Protein AF-A0A963NU68-F1 (afdb_monomer)

Structure (mmCIF, N/CA/C/O backbone):
data_AF-A0A963NU68-F1
#
_entry.id   AF-A0A963NU68-F1
#
loop_
_atom_site.group_PDB
_atom_site.id
_atom_site.type_symbol
_atom_site.label_atom_id
_atom_site.label_alt_id
_atom_site.label_comp_id
_atom_site.label_asym_id
_atom_site.label_entity_id
_atom_site.label_seq_id
_atom_site.pdbx_PDB_ins_code
_atom_site.Cartn_x
_atom_site.Cartn_y
_atom_site.Cartn_z
_atom_site.occupancy
_atom_site.B_iso_or_equiv
_atom_site.auth_seq_id
_atom_site.auth_comp_id
_atom_site.auth_asym_id
_atom_site.auth_atom_id
_atom_site.pdbx_PDB_model_num
ATOM 1 N N . HIS A 1 1 ? -19.822 -10.393 13.405 1.00 90.38 1 HIS A N 1
ATOM 2 C CA . HIS A 1 1 ? -19.594 -8.930 13.449 1.00 90.38 1 HIS A CA 1
ATOM 3 C C . HIS A 1 1 ? -18.164 -8.535 13.069 1.00 90.38 1 HIS A C 1
ATOM 5 O O . HIS A 1 1 ? -18.022 -7.716 12.178 1.00 90.38 1 HIS A O 1
ATOM 11 N N . ALA A 1 2 ? -17.107 -9.131 13.642 1.00 97.81 2 ALA A N 1
ATOM 12 C CA . ALA A 1 2 ? -15.714 -8.756 13.329 1.00 97.81 2 ALA A CA 1
ATOM 13 C C . ALA A 1 2 ? -15.348 -8.779 11.826 1.00 97.81 2 ALA A C 1
ATOM 15 O O . ALA A 1 2 ? -14.789 -7.816 11.317 1.00 97.81 2 ALA A O 1
ATOM 16 N N . GLN A 1 3 ? -15.715 -9.840 11.097 1.00 98.31 3 GLN A N 1
ATOM 17 C CA . GLN A 1 3 ? -15.437 -9.948 9.653 1.00 98.31 3 GLN A CA 1
ATOM 18 C C . GLN A 1 3 ? -16.183 -8.897 8.818 1.00 98.31 3 GLN A C 1
ATOM 20 O O . GLN A 1 3 ? -15.649 -8.382 7.842 1.00 98.31 3 GLN A O 1
ATOM 25 N N . GLN A 1 4 ? -17.407 -8.553 9.223 1.00 98.44 4 GLN A N 1
ATOM 26 C CA . GLN A 1 4 ? -18.181 -7.494 8.582 1.00 98.44 4 GLN A CA 1
ATOM 27 C C . GLN A 1 4 ? -17.510 -6.130 8.791 1.00 98.44 4 GLN A C 1
ATOM 29 O O . GLN A 1 4 ? -17.322 -5.390 7.834 1.00 98.44 4 GLN A O 1
ATOM 34 N N . PHE A 1 5 ? -17.063 -5.846 10.018 1.00 98.62 5 PHE A N 1
ATOM 35 C CA . PHE A 1 5 ? -16.332 -4.623 10.351 1.00 98.62 5 PHE A CA 1
ATOM 36 C C . PHE A 1 5 ? -15.042 -4.467 9.530 1.00 98.62 5 PHE A C 1
ATOM 38 O O . PHE A 1 5 ? -14.821 -3.409 8.951 1.00 98.62 5 PHE A O 1
ATOM 45 N N . LEU A 1 6 ? -14.233 -5.532 9.414 1.00 98.56 6 LEU A N 1
ATOM 46 C CA . LEU A 1 6 ? -13.015 -5.532 8.588 1.00 98.56 6 LEU A CA 1
ATOM 47 C C . LEU A 1 6 ? -13.291 -5.215 7.112 1.00 98.56 6 LEU A C 1
ATOM 49 O O . LEU A 1 6 ? -12.448 -4.622 6.450 1.00 98.56 6 LEU A O 1
ATOM 53 N N . ARG A 1 7 ? -14.452 -5.631 6.595 1.00 98.38 7 ARG A N 1
ATOM 54 C CA . ARG A 1 7 ? -14.813 -5.462 5.186 1.00 98.38 7 ARG A CA 1
ATOM 55 C C . ARG A 1 7 ? -15.443 -4.104 4.881 1.00 98.38 7 ARG A C 1
ATOM 57 O O . ARG A 1 7 ? -15.221 -3.573 3.799 1.00 98.38 7 ARG A O 1
ATOM 64 N N . GLU A 1 8 ? -16.286 -3.596 5.774 1.00 98.62 8 GLU A N 1
ATOM 65 C CA . GLU A 1 8 ? -17.135 -2.429 5.499 1.00 98.62 8 GLU A CA 1
ATOM 66 C C . GLU A 1 8 ? -16.492 -1.095 5.901 1.00 98.62 8 GLU A C 1
ATOM 68 O O . GLU A 1 8 ? -16.850 -0.055 5.349 1.00 98.62 8 GLU A O 1
ATOM 73 N N . VAL A 1 9 ? -15.532 -1.096 6.831 1.00 98.56 9 VAL A N 1
ATOM 74 C CA . VAL A 1 9 ? -14.811 0.123 7.219 1.00 98.56 9 VAL A CA 1
ATOM 75 C C . VAL A 1 9 ? -13.695 0.410 6.212 1.00 98.56 9 VAL A C 1
ATOM 77 O O . VAL A 1 9 ? -12.649 -0.227 6.225 1.00 98.56 9 VAL A O 1
ATOM 80 N N . ASP A 1 10 ? -13.893 1.402 5.347 1.00 98.50 10 ASP A N 1
ATOM 81 C CA . ASP A 1 10 ? -12.936 1.783 4.296 1.00 98.50 10 ASP A CA 1
ATOM 82 C C . ASP A 1 10 ? -11.848 2.756 4.801 1.00 98.50 10 ASP A C 1
ATOM 84 O O . ASP A 1 10 ? -11.747 3.903 4.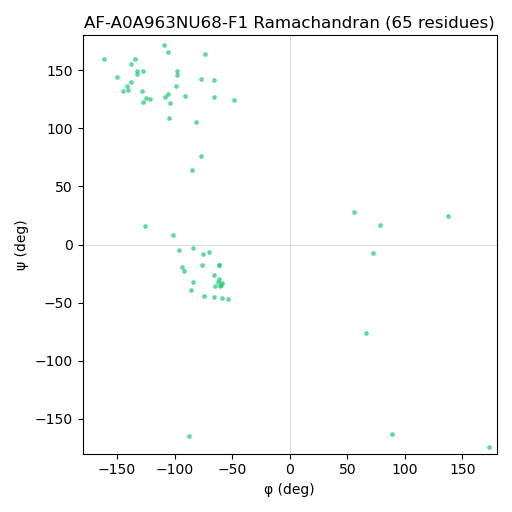359 1.00 98.50 10 ASP A O 1
ATOM 88 N N . SER A 1 11 ? -11.019 2.292 5.737 1.00 98.56 11 SER A N 1
ATOM 89 C CA . SER A 1 11 ? -9.861 3.024 6.279 1.00 98.56 11 SER A CA 1
ATOM 90 C C . SER A 1 11 ? -8.537 2.469 5.745 1.00 98.56 11 SER A C 1
ATOM 92 O O . SER A 1 11 ? -8.479 1.368 5.206 1.00 98.56 11 SER A O 1
ATOM 94 N N . ALA A 1 12 ? -7.442 3.213 5.927 1.00 98.50 12 ALA A N 1
ATOM 95 C CA . ALA A 1 12 ? -6.101 2.743 5.563 1.00 98.50 12 ALA A CA 1
ATOM 96 C C . ALA A 1 12 ? -5.624 1.539 6.402 1.00 98.50 12 ALA A C 1
ATOM 98 O O . ALA A 1 12 ? -4.814 0.735 5.950 1.00 98.50 12 ALA A O 1
ATOM 99 N N . SER A 1 13 ? -6.146 1.398 7.620 1.00 98.75 13 SER A N 1
ATOM 100 C CA . SER A 1 13 ? -5.905 0.258 8.502 1.00 98.75 13 SER A CA 1
ATOM 101 C C . SER A 1 13 ? -7.171 -0.039 9.299 1.00 98.75 13 SER A C 1
ATOM 103 O O . SER A 1 13 ? -7.772 0.875 9.866 1.00 98.75 13 SER A O 1
ATOM 105 N N . VAL A 1 14 ? -7.582 -1.307 9.346 1.00 98.69 14 VAL A N 1
ATOM 106 C CA . VAL A 1 14 ? -8.751 -1.771 10.107 1.00 98.69 14 VAL A CA 1
ATOM 107 C C . VAL A 1 14 ? -8.317 -2.935 10.983 1.00 98.69 14 VAL A C 1
ATOM 109 O O . VAL A 1 14 ? -7.633 -3.845 10.523 1.00 98.69 14 VAL A O 1
ATOM 112 N N . MET A 1 15 ? -8.691 -2.896 12.258 1.00 98.75 15 MET A N 1
ATOM 113 C CA . MET A 1 15 ? -8.198 -3.827 13.271 1.00 98.75 15 MET A CA 1
ATOM 114 C C . MET A 1 15 ? -9.348 -4.389 14.098 1.00 98.75 15 MET A C 1
ATOM 116 O O . MET A 1 15 ? -10.347 -3.714 14.335 1.00 98.75 15 MET A O 1
ATOM 120 N N . VAL A 1 16 ? -9.184 -5.620 14.578 1.00 98.56 16 VAL A N 1
ATOM 121 C CA . VAL A 1 16 ? -10.101 -6.275 15.516 1.00 98.56 16 VAL A CA 1
ATOM 122 C C . VAL A 1 16 ? -9.288 -6.713 16.724 1.00 98.56 16 VAL A C 1
ATOM 124 O O . VAL A 1 16 ? -8.302 -7.424 16.568 1.00 98.56 16 VAL A O 1
ATOM 127 N N . ASN A 1 17 ? -9.713 -6.306 17.922 1.00 98.25 17 ASN A N 1
ATOM 128 C CA . ASN A 1 17 ? -9.055 -6.642 19.192 1.00 98.25 17 ASN A CA 1
ATOM 129 C C . ASN A 1 17 ? -7.562 -6.253 19.260 1.00 98.25 17 ASN A C 1
ATOM 131 O O . ASN A 1 17 ? -6.798 -6.865 20.001 1.00 98.25 17 ASN A O 1
ATOM 135 N N . ALA A 1 18 ? -7.160 -5.222 18.516 1.00 98.50 18 ALA A N 1
ATOM 136 C CA . ALA A 1 18 ? -5.835 -4.615 18.575 1.00 98.50 18 ALA A CA 1
ATOM 137 C C . ALA A 1 18 ? -5.973 -3.088 18.640 1.00 98.50 18 ALA A C 1
ATOM 139 O O . ALA A 1 18 ? -6.921 -2.516 18.097 1.00 98.50 18 ALA A O 1
ATOM 140 N N . SER A 1 19 ? -5.046 -2.433 19.340 1.00 98.62 19 SER A N 1
ATOM 141 C CA . SER A 1 19 ? -5.027 -0.972 19.464 1.00 98.62 19 SER A CA 1
ATOM 142 C C . SER A 1 19 ? -4.756 -0.312 18.114 1.00 98.62 19 SER A C 1
ATOM 144 O O . SER A 1 19 ? -3.871 -0.743 17.382 1.00 98.62 19 SER A O 1
ATOM 146 N N . THR A 1 20 ? -5.422 0.806 17.826 1.00 98.44 20 THR A N 1
ATOM 147 C CA . THR A 1 20 ? -5.152 1.608 16.620 1.00 98.44 20 THR A CA 1
ATOM 148 C C . THR A 1 20 ? -3.724 2.156 16.571 1.00 98.44 20 THR A C 1
ATOM 150 O O . THR A 1 20 ? -3.244 2.513 15.500 1.00 98.44 20 THR A O 1
ATOM 153 N N . ARG A 1 21 ? -3.012 2.182 17.710 1.00 98.25 21 ARG A N 1
ATOM 154 C CA . ARG A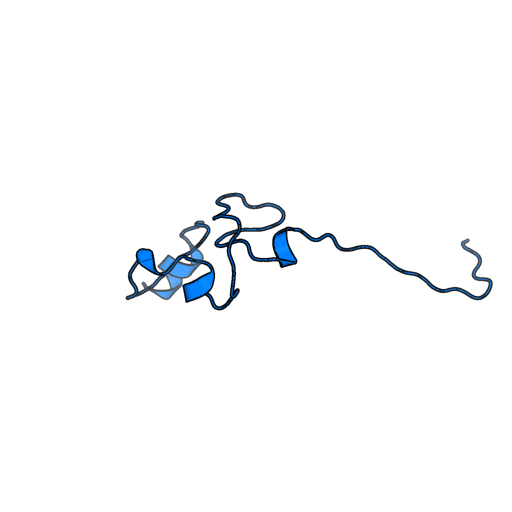 1 21 ? -1.598 2.576 17.786 1.00 98.25 21 ARG A CA 1
ATOM 155 C C . ARG A 1 21 ? -0.648 1.681 16.987 1.00 98.25 21 ARG A C 1
ATOM 157 O O . ARG A 1 21 ? 0.450 2.142 16.708 1.00 98.25 21 ARG A O 1
ATOM 164 N N . PHE A 1 22 ? -1.069 0.470 16.615 1.00 98.56 22 PHE A N 1
ATOM 165 C CA . PHE A 1 22 ? -0.281 -0.444 15.784 1.00 98.56 22 PHE A CA 1
ATOM 166 C C . PHE A 1 22 ? -0.240 -0.056 14.298 1.00 98.56 22 PHE A C 1
ATOM 168 O O . PHE A 1 22 ? 0.468 -0.703 13.541 1.00 98.56 22 PHE A O 1
ATOM 175 N N . ALA A 1 23 ? -1.013 0.940 13.845 1.00 98.62 23 ALA A N 1
ATOM 176 C CA . ALA A 1 23 ? -0.982 1.403 12.455 1.00 98.62 23 ALA A CA 1
ATOM 177 C C . ALA A 1 23 ? 0.258 2.284 12.230 1.00 98.62 23 ALA A C 1
ATOM 179 O O . ALA A 1 23 ? 0.159 3.509 12.226 1.00 98.62 23 ALA A O 1
ATOM 180 N N . ASP A 1 24 ? 1.412 1.631 12.127 1.00 98.69 24 ASP A N 1
ATOM 181 C CA . ASP A 1 24 ? 2.752 2.214 12.050 1.00 98.69 24 ASP A CA 1
ATOM 182 C C . ASP A 1 24 ? 3.669 1.285 11.238 1.00 98.69 24 ASP A C 1
ATOM 184 O O . ASP A 1 24 ? 3.545 0.059 11.311 1.00 98.69 24 ASP A O 1
ATOM 188 N N . GLY A 1 25 ? 4.586 1.846 10.447 1.00 98.44 25 GLY A N 1
ATOM 189 C CA . GLY A 1 25 ? 5.432 1.061 9.546 1.00 98.44 25 GLY A CA 1
ATOM 190 C C . GLY A 1 25 ? 6.363 0.058 10.227 1.00 98.44 25 GLY A C 1
ATOM 191 O O . GLY A 1 25 ? 6.602 -1.009 9.658 1.00 98.44 25 GLY A O 1
ATOM 192 N N . PHE A 1 26 ? 6.861 0.322 11.438 1.00 98.31 26 PHE A N 1
ATOM 193 C CA . PHE A 1 26 ? 7.665 -0.666 12.166 1.00 98.31 26 PHE A CA 1
ATOM 194 C C . PHE A 1 26 ? 6.799 -1.791 12.722 1.00 98.31 26 PHE A C 1
ATOM 196 O O . PHE A 1 26 ? 7.143 -2.960 12.548 1.00 98.31 26 PHE A O 1
ATOM 203 N N . GLU A 1 27 ? 5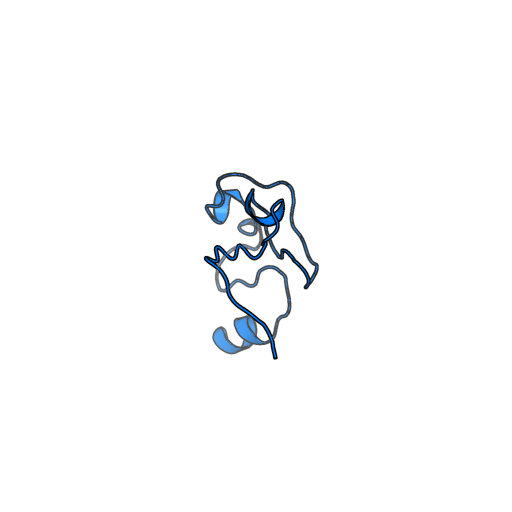.655 -1.453 13.315 1.00 98.62 27 GLU A N 1
ATOM 204 C CA . GLU A 1 27 ? 4.688 -2.437 13.817 1.00 98.62 27 GLU A CA 1
ATOM 205 C C . GLU A 1 27 ? 4.143 -3.335 12.689 1.00 98.62 27 GLU A C 1
ATOM 207 O O . GLU A 1 27 ? 3.837 -4.506 12.909 1.00 98.62 27 GLU A O 1
ATOM 212 N N . TYR A 1 28 ? 4.070 -2.816 11.457 1.00 98.38 28 TYR A N 1
ATOM 213 C CA . TYR A 1 28 ? 3.668 -3.567 10.259 1.00 98.38 28 TYR A CA 1
ATOM 214 C C . TYR A 1 28 ? 4.815 -4.351 9.603 1.00 98.38 28 TYR A C 1
ATOM 216 O O . TYR A 1 28 ? 4.586 -5.074 8.634 1.00 98.38 28 TYR A O 1
ATOM 224 N N . GLY A 1 29 ? 6.044 -4.243 10.116 1.00 98.44 29 GLY A N 1
ATOM 225 C CA . GLY A 1 29 ? 7.202 -4.974 9.600 1.00 98.44 29 GLY A CA 1
ATOM 226 C C . GLY A 1 29 ? 7.823 -4.384 8.329 1.00 98.44 29 GLY A C 1
ATOM 227 O O . GLY A 1 29 ? 8.602 -5.065 7.669 1.00 98.44 29 GLY A O 1
ATOM 228 N N . LEU A 1 30 ? 7.524 -3.124 7.989 1.00 98.12 30 LEU A N 1
ATOM 229 C CA . LEU A 1 30 ? 8.109 -2.429 6.833 1.00 98.12 30 LEU A CA 1
ATOM 230 C C . LEU A 1 30 ? 9.556 -1.975 7.084 1.00 98.12 30 LEU A C 1
ATOM 232 O O . LEU A 1 30 ? 10.277 -1.648 6.143 1.00 98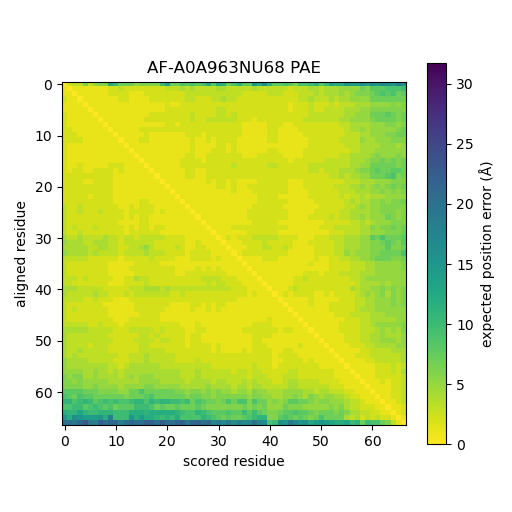.12 30 LEU A O 1
ATOM 236 N N . GLY A 1 31 ? 9.980 -1.917 8.351 1.00 97.69 31 GLY A N 1
ATOM 237 C CA . GLY A 1 31 ? 11.335 -1.535 8.772 1.00 97.69 31 GLY A CA 1
ATOM 238 C C . GLY A 1 31 ? 11.676 -0.046 8.621 1.00 97.69 31 GLY A C 1
ATOM 239 O O . GLY A 1 31 ? 12.732 0.382 9.080 1.00 97.69 31 GLY A O 1
ATOM 240 N N . ALA A 1 32 ? 10.799 0.738 7.994 1.00 96.75 32 ALA A N 1
ATOM 241 C CA . ALA A 1 32 ? 10.835 2.191 7.913 1.00 96.75 32 ALA A CA 1
ATOM 242 C C . ALA A 1 32 ? 9.448 2.718 7.515 1.00 96.75 32 ALA A C 1
ATOM 244 O O . ALA A 1 32 ? 8.650 1.998 6.911 1.00 96.75 32 ALA A O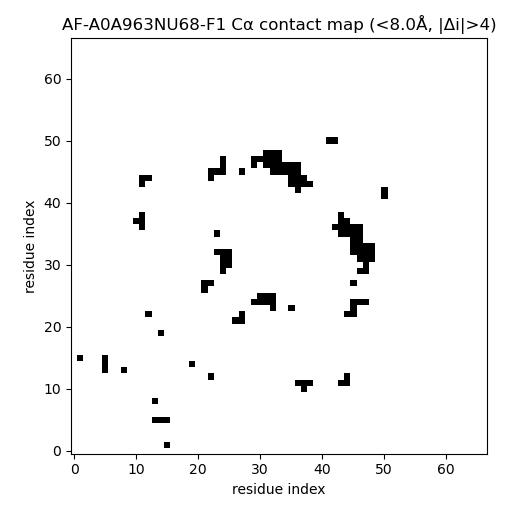 1
ATOM 245 N N . GLU A 1 33 ? 9.194 3.994 7.790 1.00 98.31 33 GLU A N 1
ATOM 246 C CA . GLU A 1 33 ? 8.007 4.702 7.318 1.00 98.31 33 GLU A CA 1
ATOM 247 C C . GLU A 1 33 ? 8.386 6.132 6.907 1.00 98.31 33 GLU A C 1
ATOM 249 O O . GLU A 1 33 ? 9.089 6.818 7.650 1.00 98.31 33 GLU A O 1
ATOM 254 N N . ILE A 1 34 ? 7.933 6.589 5.732 1.00 98.06 34 ILE A N 1
ATOM 255 C CA . ILE A 1 34 ? 8.004 8.015 5.353 1.00 98.06 34 ILE A CA 1
ATOM 256 C C . ILE A 1 34 ? 6.815 8.809 5.915 1.00 98.06 34 ILE A C 1
ATOM 258 O O . ILE A 1 34 ? 6.936 9.986 6.247 1.00 98.06 34 ILE A O 1
ATOM 262 N N . GLY A 1 35 ? 5.667 8.148 6.020 1.00 98.25 35 GLY A N 1
ATOM 263 C CA . GLY A 1 35 ? 4.453 8.605 6.678 1.00 98.25 35 GLY A CA 1
ATOM 264 C C . GLY A 1 35 ? 3.301 7.626 6.440 1.00 98.25 35 GLY A C 1
ATOM 265 O O . GLY A 1 35 ? 3.471 6.582 5.802 1.00 98.25 35 GLY A O 1
ATOM 266 N N . ILE A 1 36 ? 2.108 7.999 6.902 1.00 98.62 36 ILE A N 1
ATOM 267 C CA . ILE A 1 36 ? 0.874 7.228 6.717 1.00 98.62 36 ILE A CA 1
ATOM 268 C C . ILE A 1 36 ? 0.028 7.887 5.627 1.00 98.62 36 ILE A C 1
ATOM 270 O O . ILE A 1 36 ? -0.384 9.040 5.762 1.00 98.62 36 ILE A O 1
ATOM 274 N N . SER A 1 37 ? -0.278 7.137 4.569 1.00 98.62 37 SER A N 1
ATOM 275 C CA . SER A 1 37 ? -1.207 7.567 3.523 1.00 98.62 37 SER A CA 1
ATOM 276 C C . SER A 1 37 ? -2.635 7.133 3.851 1.00 98.62 37 SER A C 1
ATOM 278 O O . SER A 1 37 ? -2.902 5.952 4.097 1.00 98.62 37 SER A O 1
ATOM 280 N N . THR A 1 38 ? -3.576 8.077 3.819 1.00 98.56 38 THR A N 1
ATOM 281 C CA . THR A 1 38 ? -5.021 7.804 3.922 1.00 98.56 38 THR A CA 1
ATOM 282 C C . THR A 1 38 ? -5.712 7.715 2.559 1.00 98.56 38 THR A C 1
ATOM 284 O O . THR A 1 38 ? -6.890 7.351 2.499 1.00 98.56 38 THR A O 1
ATOM 287 N N . ASP A 1 39 ? -4.980 7.989 1.476 1.00 98.31 39 ASP A N 1
ATOM 288 C CA . ASP A 1 39 ? -5.483 7.968 0.107 1.00 98.31 39 ASP A CA 1
ATOM 289 C C . ASP A 1 39 ? -5.720 6.547 -0.412 1.00 98.31 39 ASP A C 1
ATOM 291 O O . ASP A 1 39 ? -5.254 5.552 0.141 1.00 98.31 39 ASP A O 1
ATOM 295 N N . LYS A 1 40 ? -6.481 6.442 -1.505 1.00 98.12 40 LYS A N 1
ATOM 296 C CA . LYS A 1 40 ? -6.801 5.158 -2.153 1.00 98.12 40 LYS A CA 1
ATOM 297 C C . LYS A 1 40 ? -5.850 4.786 -3.286 1.00 98.12 40 LYS A C 1
ATOM 299 O O . LYS A 1 40 ? -5.822 3.629 -3.693 1.00 98.12 40 LYS A O 1
ATOM 304 N N . PHE A 1 41 ? -5.131 5.759 -3.835 1.00 98.00 41 PHE A N 1
ATOM 305 C CA . PHE A 1 41 ? -4.277 5.566 -5.001 1.00 98.00 41 PHE A CA 1
ATOM 306 C C . PHE A 1 41 ? -2.817 5.362 -4.582 1.00 98.00 41 PHE A C 1
ATOM 308 O O . PHE A 1 41 ? -2.373 5.945 -3.598 1.00 98.00 41 PHE A O 1
ATOM 315 N N . HIS A 1 42 ? -2.067 4.586 -5.373 1.00 97.88 42 HIS A N 1
ATOM 316 C CA . HIS A 1 42 ? -0.630 4.321 -5.212 1.00 97.88 42 HIS A CA 1
ATOM 317 C C . HIS A 1 42 ? -0.240 3.528 -3.953 1.00 97.88 42 HIS A C 1
ATOM 319 O O . HIS A 1 42 ? 0.029 2.335 -4.058 1.00 97.88 42 HIS A O 1
ATOM 325 N N . ALA A 1 43 ? -0.235 4.158 -2.778 1.00 98.06 43 ALA A N 1
ATOM 326 C CA . ALA A 1 43 ? 0.139 3.540 -1.505 1.00 98.06 43 ALA A CA 1
ATOM 327 C C . ALA A 1 43 ? -0.834 3.973 -0.398 1.00 98.06 43 ALA A C 1
ATOM 329 O O . ALA A 1 43 ? -1.231 5.139 -0.345 1.00 98.06 43 ALA A O 1
ATOM 330 N N . ARG A 1 44 ? -1.217 3.045 0.490 1.00 98.50 44 ARG A N 1
ATOM 331 C CA . ARG A 1 44 ? -2.228 3.256 1.540 1.00 98.50 44 ARG A CA 1
ATOM 332 C C . ARG A 1 44 ? -1.827 2.552 2.836 1.00 98.50 44 ARG A C 1
ATOM 334 O O . ARG A 1 44 ? -1.424 1.394 2.797 1.00 98.50 44 ARG A O 1
ATOM 341 N N . GLY A 1 45 ? -1.985 3.236 3.967 1.00 98.69 45 GLY A N 1
ATOM 342 C CA . GLY A 1 45 ? -1.450 2.815 5.266 1.00 98.69 45 GLY A CA 1
ATOM 343 C C . GLY A 1 45 ? -0.033 3.351 5.494 1.00 98.69 45 GLY A C 1
ATOM 344 O O . GLY A 1 45 ? 0.370 4.293 4.806 1.00 98.69 45 GLY A O 1
ATOM 345 N N . PRO A 1 46 ? 0.712 2.786 6.457 1.00 98.69 46 PRO A N 1
ATOM 346 C CA . PRO A 1 46 ? 2.150 2.997 6.586 1.00 98.69 46 PRO A CA 1
ATOM 347 C C . PRO A 1 46 ? 2.891 2.812 5.261 1.00 98.69 46 PRO A C 1
ATOM 349 O O . PRO A 1 46 ? 2.769 1.769 4.615 1.00 98.69 46 PRO A O 1
ATOM 352 N N . VAL A 1 47 ? 3.648 3.822 4.835 1.00 98.75 47 VAL A N 1
ATOM 353 C CA . VAL A 1 47 ? 4.354 3.805 3.549 1.00 98.75 47 VAL A CA 1
ATOM 354 C C . VAL A 1 47 ? 5.844 3.556 3.770 1.00 98.75 47 VAL A C 1
ATOM 356 O O . VAL A 1 47 ? 6.571 4.424 4.253 1.00 98.75 47 VAL A O 1
ATOM 359 N N . GLY A 1 48 ? 6.297 2.359 3.393 1.00 98.06 48 GLY A N 1
ATOM 360 C CA . GLY A 1 48 ? 7.712 1.981 3.357 1.00 98.06 48 GLY A CA 1
ATOM 361 C C . GLY A 1 48 ? 8.393 2.340 2.030 1.00 98.06 48 GLY A C 1
ATOM 362 O O . GLY A 1 48 ? 7.858 3.090 1.212 1.00 98.06 48 GLY A O 1
ATOM 363 N N . ILE A 1 49 ? 9.575 1.765 1.785 1.00 98.00 49 ILE A N 1
ATOM 364 C CA . ILE A 1 49 ? 10.396 2.095 0.606 1.00 98.00 49 ILE A CA 1
ATOM 365 C C . ILE A 1 49 ? 9.687 1.812 -0.727 1.00 98.00 49 ILE A C 1
ATOM 367 O O . ILE A 1 49 ? 9.845 2.582 -1.670 1.00 98.00 49 ILE A O 1
ATOM 371 N N . GLU A 1 50 ? 8.861 0.764 -0.800 1.00 98.12 50 GLU A N 1
ATOM 372 C CA . GLU A 1 50 ? 8.117 0.406 -2.015 1.00 98.12 50 GLU A CA 1
ATOM 373 C C . GLU A 1 50 ? 7.171 1.522 -2.472 1.00 98.12 50 GLU A C 1
ATOM 375 O O . GLU A 1 50 ? 7.056 1.775 -3.672 1.00 98.12 50 GLU A O 1
ATOM 380 N N . GLY A 1 51 ? 6.565 2.260 -1.537 1.00 97.88 51 GLY A N 1
ATOM 381 C CA . GLY A 1 51 ? 5.693 3.389 -1.860 1.00 97.88 51 GLY A CA 1
ATOM 382 C C . GLY A 1 51 ? 6.426 4.602 -2.438 1.00 97.88 51 GLY A C 1
ATOM 383 O O . GLY A 1 51 ? 5.782 5.544 -2.887 1.00 97.88 51 GLY A O 1
ATOM 384 N N . LEU A 1 52 ? 7.760 4.586 -2.475 1.00 98.19 52 LEU A N 1
ATOM 385 C CA . LEU A 1 52 ? 8.591 5.586 -3.153 1.00 98.19 52 LEU A CA 1
ATOM 386 C C . LEU A 1 52 ? 9.112 5.090 -4.511 1.00 98.19 52 LEU A C 1
ATOM 388 O O . LEU A 1 52 ? 9.954 5.740 -5.131 1.00 98.19 52 LEU A O 1
ATOM 392 N N . THR A 1 53 ? 8.630 3.939 -4.980 1.00 98.44 53 THR A N 1
ATOM 393 C CA . THR A 1 53 ? 9.017 3.352 -6.265 1.00 98.44 53 THR A CA 1
ATOM 394 C C . THR A 1 53 ? 7.883 3.430 -7.285 1.00 98.44 53 THR A C 1
ATOM 396 O O . THR A 1 53 ? 6.757 3.818 -6.979 1.00 98.44 53 THR A O 1
ATOM 399 N N . SER A 1 54 ? 8.189 3.074 -8.531 1.00 98.50 54 SER A N 1
ATOM 400 C CA . SER A 1 54 ? 7.206 2.912 -9.599 1.00 98.5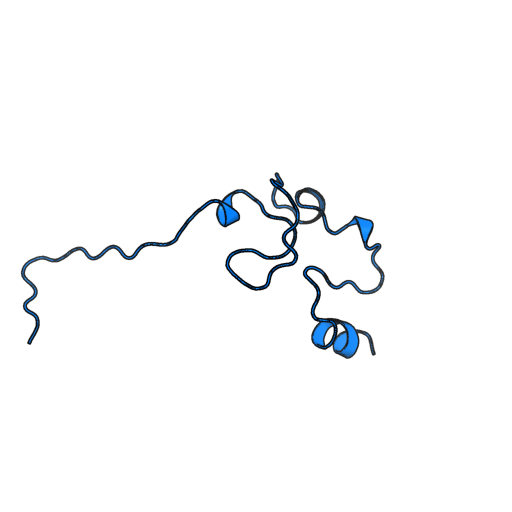0 54 SER A CA 1
ATOM 401 C C . SER A 1 54 ? 7.539 1.661 -10.406 1.00 98.50 54 SER A C 1
ATOM 403 O O . SER A 1 54 ? 8.692 1.224 -10.449 1.00 98.50 54 SER A O 1
ATOM 405 N N . LEU A 1 55 ? 6.529 1.084 -11.049 1.00 98.50 55 LEU A N 1
ATOM 406 C CA . LEU A 1 55 ? 6.669 -0.099 -11.889 1.00 98.50 55 LEU A CA 1
ATOM 407 C C . LEU A 1 55 ? 6.754 0.320 -13.357 1.00 98.50 55 LEU A C 1
ATOM 409 O O . LEU A 1 55 ? 5.981 1.153 -13.828 1.00 98.50 55 LEU A O 1
ATOM 413 N N . LYS A 1 56 ? 7.681 -0.289 -14.100 1.00 98.19 56 LYS A N 1
ATOM 414 C CA . LYS A 1 56 ? 7.809 -0.108 -15.551 1.00 98.19 56 LYS A CA 1
ATOM 415 C C . LYS A 1 56 ? 7.817 -1.455 -16.258 1.00 98.19 56 LYS A C 1
ATOM 417 O O . LYS A 1 56 ? 8.332 -2.435 -15.725 1.00 98.19 56 LYS A O 1
ATOM 422 N N . TYR A 1 57 ? 7.312 -1.475 -17.486 1.00 98.00 57 TYR A N 1
ATOM 423 C CA . TYR A 1 57 ? 7.477 -2.621 -18.371 1.00 98.00 57 TYR A CA 1
ATOM 424 C C . TYR A 1 57 ? 8.883 -2.631 -18.967 1.00 98.00 57 TYR A C 1
ATOM 426 O O . TYR A 1 57 ? 9.439 -1.586 -19.310 1.00 98.00 57 TYR A O 1
ATOM 434 N N . VAL A 1 58 ? 9.440 -3.828 -19.105 1.00 97.88 58 VAL A N 1
ATOM 435 C CA . VAL A 1 58 ? 10.687 -4.077 -19.823 1.00 97.88 58 VAL A CA 1
ATOM 436 C C . VAL A 1 58 ? 10.397 -5.176 -20.833 1.00 97.88 58 VAL A C 1
ATOM 438 O O . VAL A 1 58 ? 9.939 -6.250 -20.455 1.00 97.88 58 VAL A O 1
ATOM 441 N N . VAL A 1 59 ? 10.635 -4.887 -22.111 1.00 97.44 59 VAL A N 1
ATOM 442 C CA . VAL A 1 59 ? 10.488 -5.844 -23.211 1.00 97.44 59 VAL A CA 1
ATOM 443 C C . VAL A 1 59 ? 11.839 -5.952 -23.898 1.00 97.44 59 VAL A C 1
ATOM 445 O O . VAL A 1 59 ? 12.418 -4.938 -24.285 1.00 97.44 59 VAL A O 1
ATOM 448 N N . LEU A 1 60 ? 12.344 -7.176 -24.004 1.00 97.75 60 LEU A N 1
ATOM 449 C CA . LEU A 1 60 ? 13.553 -7.511 -24.748 1.00 97.75 60 LEU A CA 1
ATOM 450 C C . LEU A 1 60 ? 13.110 -8.273 -25.991 1.00 97.75 60 LEU A C 1
ATOM 452 O O . LEU A 1 60 ? 12.342 -9.225 -25.864 1.00 97.75 60 LEU A O 1
ATOM 456 N N . GLY A 1 61 ? 13.551 -7.818 -27.158 1.00 96.62 61 GLY A N 1
ATOM 457 C CA . GLY A 1 61 ? 13.128 -8.356 -28.443 1.00 96.62 61 GLY A CA 1
ATOM 458 C C . GLY A 1 61 ? 14.299 -8.577 -29.390 1.00 96.62 61 GLY A C 1
ATOM 459 O O . GLY A 1 61 ? 15.362 -7.975 -29.219 1.00 96.62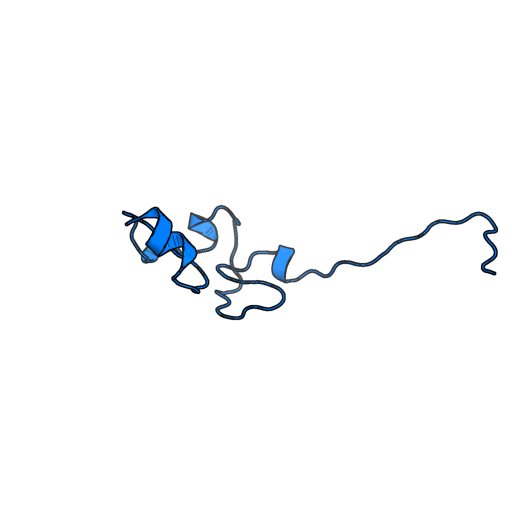 61 GLY A O 1
ATOM 460 N N . GLU A 1 62 ? 14.087 -9.434 -30.385 1.00 96.88 62 GLU A N 1
ATOM 461 C CA . GLU A 1 62 ? 15.083 -9.831 -31.390 1.00 96.88 62 GLU A CA 1
ATOM 462 C C . GLU A 1 62 ? 14.609 -9.624 -32.841 1.00 96.88 62 GLU A C 1
ATOM 464 O O . GLU A 1 62 ? 15.217 -10.136 -33.779 1.00 96.88 62 GLU A O 1
ATOM 469 N N . GLY A 1 63 ? 13.548 -8.840 -33.060 1.00 96.38 63 GLY A N 1
ATOM 470 C CA . GLY A 1 63 ? 13.099 -8.468 -34.412 1.00 96.38 63 G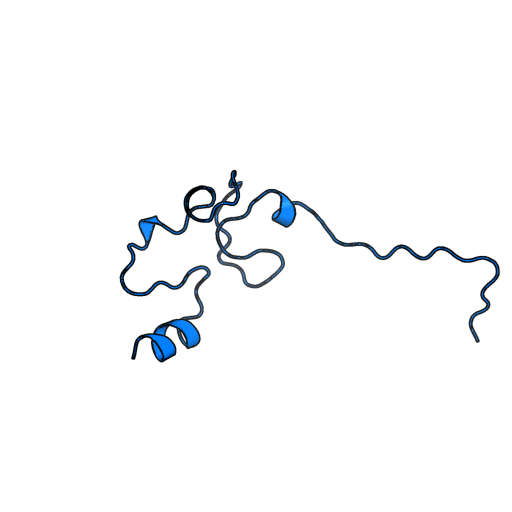LY A CA 1
ATOM 471 C C . GLY A 1 63 ? 11.589 -8.515 -34.613 1.00 96.38 63 GLY A C 1
ATOM 472 O O . GLY A 1 63 ? 11.109 -8.702 -35.730 1.00 96.38 63 GLY A O 1
ATOM 473 N N . GLU A 1 64 ? 10.829 -8.383 -33.533 1.00 97.12 64 GLU A N 1
ATOM 474 C CA . GLU A 1 64 ? 9.383 -8.486 -33.529 1.00 97.12 64 GLU A CA 1
ATOM 475 C C . GLU A 1 64 ? 8.770 -7.334 -34.324 1.00 97.12 64 GLU A C 1
ATOM 477 O O . GLU A 1 64 ? 9.016 -6.151 -34.076 1.00 97.12 64 GLU A O 1
ATOM 482 N N . VAL A 1 65 ? 7.920 -7.696 -35.277 1.00 92.50 65 VAL A N 1
ATOM 483 C CA . VAL A 1 65 ? 7.088 -6.759 -36.026 1.00 92.50 65 VAL A CA 1
ATOM 484 C C . VAL A 1 65 ? 5.692 -6.719 -35.412 1.00 92.50 65 VAL A C 1
ATOM 486 O O . VAL A 1 65 ? 5.180 -7.729 -34.927 1.00 92.50 65 VAL A O 1
ATOM 489 N N . ARG A 1 66 ? 5.055 -5.547 -35.440 1.00 92.94 66 ARG A N 1
ATOM 490 C CA . ARG A 1 66 ? 3.653 -5.368 -35.044 1.00 92.94 66 ARG A CA 1
ATOM 491 C C . ARG A 1 66 ? 2.809 -5.177 -36.304 1.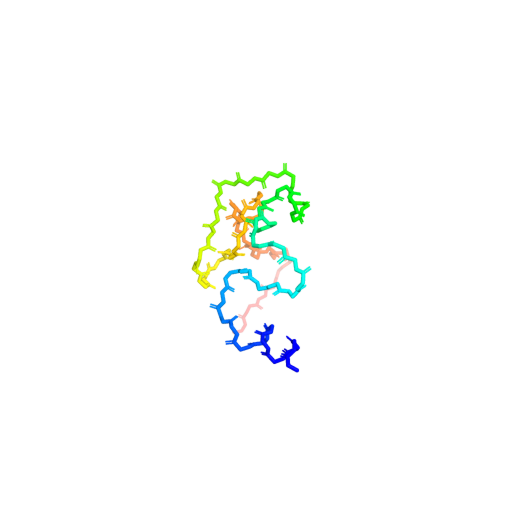00 92.94 66 ARG A C 1
ATOM 493 O O . ARG A 1 66 ? 3.173 -4.348 -37.135 1.00 92.94 66 ARG A O 1
ATOM 500 N N . ALA A 1 67 ? 1.725 -5.943 -36.433 1.00 74.12 67 ALA A N 1
ATOM 501 C CA . ALA A 1 67 ? 0.721 -5.764 -37.486 1.00 74.12 67 ALA A CA 1
ATOM 502 C C . ALA A 1 67 ? -0.175 -4.544 -37.221 1.00 74.12 67 ALA A C 1
ATOM 504 O O . ALA A 1 67 ? -0.428 -4.248 -36.026 1.00 74.12 67 ALA A O 1
#

Radius of gyration: 18.42 Å; Cα contacts (8 Å, |Δi|>4): 63; chains: 1; bounding box: 35×19×57 Å

Secondary structure (DSSP, 8-state):
-HHHHHHH--SS---SSS-GGG-STTTTT-S--SEEE--SSS--EEE-GGGG---------SS----

Nearest PDB structures (foldseek):
  4ghk-assembly3_D  TM=9.366E-01  e=7.849E-07  Burkholderia thailandensis E264
  4ghk-assembly2_A  TM=9.382E-01  e=9.724E-07  Burkholderia thailandensis E264
  4ghk-assembly3_C  TM=9.394E-01  e=1.390E-06  Burkholderia thailandensis E264
  4ghk-assembly2_B  TM=9.363E-01  e=2.291E-06  Burkholderia thailandensis E264
  1o20-assembly1_A  TM=9.420E-01  e=5.695E-05  Thermotoga maritima

pLDDT: mean 97.58, std 3.21, range [74.12, 98.75]

Foldseek 3Di:
DQVCQQPPDLFLDGDDPDDPVCQECVSVVLVDFPDADRDDPQDHTGDHPNSVDDDDDDDDDDDDDDD

Sequence (67 aa):
HAQQFLREVDSASVMVNASTRFADGFEYGLGAEIGISTDKFHARGPVGIEGLTSLKYVVLGEGEVRA

Solvent-accessible surface area (backbone atoms only — not comparable to full-atom values): 4621 Å² total; per-residue (Å²): 108,69,71,55,52,60,69,69,53,91,58,52,72,73,77,77,101,57,68,79,82,55,76,36,18,60,75,68,68,54,80,39,58,86,49,73,31,77,52,92,65,101,49,56,19,50,28,32,74,71,64,77,59,83,90,79,91,84,86,89,83,91,79,84,80,82,134

Mean predicted aligned error: 3.04 Å